Protein AF-A0AAV0PRD3-F1 (afdb_monomer)

Mean predicted aligned error: 9.27 Å

pLDDT: mean 85.23, std 14.43, range [50.59, 98.5]

Radius of gyration: 30.4 Å; Cα contacts (8 Å, |Δi|>4): 17; chains: 1; bounding box: 60×24×86 Å

Structure (mmCIF, N/CA/C/O backbone):
data_AF-A0AAV0PRD3-F1
#
_entry.id   AF-A0AAV0PRD3-F1
#
loop_
_atom_site.group_PDB
_atom_site.id
_atom_site.type_symbol
_atom_site.label_atom_id
_atom_site.label_alt_id
_atom_site.label_comp_id
_atom_site.label_asym_id
_atom_site.label_entity_id
_atom_site.label_seq_id
_atom_site.pdbx_PDB_ins_code
_atom_site.Cartn_x
_atom_site.Cartn_y
_atom_site.Cartn_z
_atom_site.occupancy
_atom_site.B_iso_or_equiv
_atom_site.auth_seq_id
_atom_site.auth_comp_id
_atom_site.auth_asym_id
_atom_site.auth_atom_id
_atom_site.pdbx_PDB_model_num
ATOM 1 N N . MET A 1 1 ? -7.825 -12.494 19.991 1.00 62.19 1 MET A N 1
ATOM 2 C CA . MET A 1 1 ? -9.279 -12.379 19.722 1.00 62.19 1 MET A CA 1
ATOM 3 C C . MET A 1 1 ? -9.612 -11.239 18.757 1.00 62.19 1 MET A C 1
ATOM 5 O O . MET A 1 1 ? -10.219 -11.507 17.728 1.00 62.19 1 MET A O 1
ATOM 9 N N . LEU A 1 2 ? -9.164 -10.002 19.020 1.00 63.69 2 LEU A N 1
ATOM 10 C CA . LEU A 1 2 ? -9.410 -8.833 18.151 1.00 63.69 2 LEU A CA 1
ATOM 11 C C . LEU A 1 2 ? -8.794 -8.954 16.740 1.00 63.69 2 LEU A C 1
ATOM 13 O O . LEU A 1 2 ? -9.420 -8.593 15.749 1.00 63.69 2 LEU A O 1
ATOM 17 N N . GLU A 1 3 ? -7.590 -9.521 16.620 1.00 65.44 3 GLU A N 1
ATOM 18 C CA . GLU A 1 3 ? -6.963 -9.735 15.303 1.00 65.44 3 GLU A CA 1
ATOM 19 C C . GLU A 1 3 ? -7.661 -10.819 14.467 1.00 65.44 3 GLU A C 1
ATOM 21 O O . GLU A 1 3 ? -7.828 -10.642 13.263 1.00 65.44 3 GLU A O 1
ATOM 26 N N . LEU A 1 4 ? -8.140 -11.894 15.106 1.00 61.50 4 LEU A N 1
ATOM 27 C CA . LEU A 1 4 ? -8.910 -12.960 14.447 1.00 61.50 4 LEU A CA 1
ATOM 28 C C . LEU A 1 4 ? -10.276 -12.455 13.960 1.00 61.50 4 LEU A C 1
ATOM 30 O O . LEU A 1 4 ? -10.724 -12.818 12.879 1.00 61.50 4 LEU A O 1
ATOM 34 N N . SER A 1 5 ? -10.921 -11.570 14.726 1.00 59.59 5 SER A N 1
ATOM 35 C CA . SER A 1 5 ? -12.199 -10.958 14.336 1.00 59.59 5 SER A CA 1
ATOM 3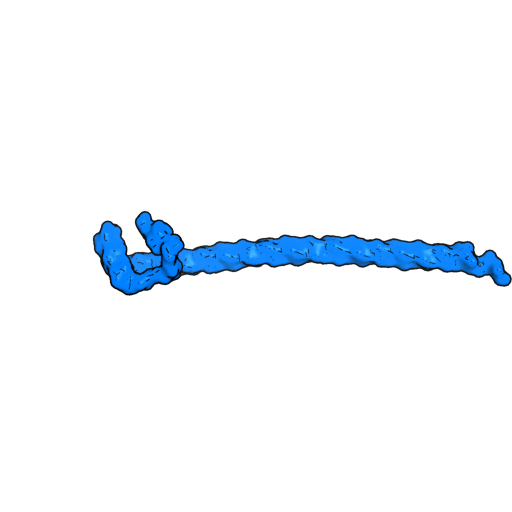6 C C . SER A 1 5 ? -12.046 -9.888 13.247 1.00 59.59 5 SER A C 1
ATOM 38 O O . SER A 1 5 ? -12.968 -9.702 12.456 1.00 59.59 5 SER A O 1
ATOM 40 N N . PHE A 1 6 ? -10.882 -9.239 13.135 1.00 58.91 6 PHE A N 1
ATOM 41 C CA . PHE A 1 6 ? -10.573 -8.314 12.038 1.00 58.91 6 PHE A CA 1
ATOM 42 C C . PHE A 1 6 ? -10.409 -9.022 10.682 1.00 58.91 6 PHE A C 1
ATOM 44 O O . PHE A 1 6 ? -10.840 -8.484 9.662 1.00 58.91 6 PHE A O 1
ATOM 51 N N . GLY A 1 7 ? -9.817 -10.223 10.674 1.00 55.34 7 GLY A N 1
ATOM 52 C CA . GLY A 1 7 ? -9.507 -10.971 9.450 1.00 55.34 7 GLY A CA 1
ATOM 53 C C . GLY A 1 7 ? -10.723 -11.363 8.601 1.00 55.34 7 GLY A C 1
ATOM 54 O O . GLY A 1 7 ? -10.593 -11.426 7.383 1.00 55.34 7 GLY A O 1
ATOM 55 N N . ASN A 1 8 ? -11.898 -11.562 9.213 1.00 53.72 8 ASN A N 1
ATOM 56 C CA . ASN A 1 8 ? -13.071 -12.088 8.502 1.00 53.72 8 ASN A CA 1
ATOM 57 C C . ASN A 1 8 ? -13.921 -11.040 7.767 1.00 53.72 8 ASN A C 1
ATOM 59 O O . ASN A 1 8 ? -14.552 -11.400 6.784 1.00 53.72 8 ASN A O 1
ATOM 63 N N . GLU A 1 9 ? -13.959 -9.768 8.185 1.00 53.81 9 GLU A N 1
ATOM 64 C CA . GLU A 1 9 ? -14.950 -8.827 7.618 1.00 53.81 9 GLU A CA 1
ATOM 65 C C . GLU A 1 9 ? -14.449 -7.397 7.377 1.00 53.81 9 GLU A C 1
ATOM 67 O O . GLU A 1 9 ? -15.157 -6.625 6.738 1.00 53.81 9 GLU A O 1
ATOM 72 N N . HIS A 1 10 ? -13.251 -7.001 7.843 1.00 59.69 10 HIS A N 1
ATOM 73 C CA . HIS A 1 10 ? -12.707 -5.622 7.752 1.00 59.69 10 HIS A CA 1
ATOM 74 C C . HIS A 1 10 ? -13.656 -4.478 8.215 1.00 59.69 10 HIS A C 1
ATOM 76 O O . HIS A 1 10 ? -13.259 -3.308 8.243 1.00 59.69 10 HIS A O 1
ATOM 82 N N . LYS A 1 11 ? -14.875 -4.800 8.660 1.00 57.09 11 LYS A N 1
ATOM 83 C CA . LYS A 1 11 ? -15.954 -3.928 9.110 1.00 57.09 11 LYS A CA 1
ATOM 84 C C . LYS A 1 11 ? -16.526 -4.534 10.389 1.00 57.09 11 LYS A C 1
ATOM 86 O O . LYS A 1 11 ? -16.760 -5.733 10.472 1.00 57.09 11 LYS A O 1
ATOM 91 N N . LEU A 1 12 ? -16.662 -3.705 11.418 1.00 61.31 12 LEU A N 1
ATOM 92 C CA . LEU A 1 12 ? -17.197 -4.127 12.706 1.00 61.31 12 LEU A CA 1
ATOM 93 C C . LEU A 1 12 ? -18.696 -3.825 12.706 1.00 61.31 12 LEU A C 1
ATOM 95 O O . LEU A 1 12 ? -19.069 -2.657 12.796 1.00 61.31 12 LEU A O 1
ATOM 99 N N . GLU A 1 13 ? -19.532 -4.851 12.578 1.00 66.88 13 GLU A N 1
ATOM 100 C CA . GLU A 1 13 ? -20.978 -4.708 12.770 1.00 66.88 13 GLU A CA 1
ATOM 101 C C . GLU A 1 13 ? -21.278 -4.357 14.239 1.00 66.88 13 GLU A C 1
ATOM 103 O O . GLU A 1 13 ? -20.632 -4.876 15.157 1.00 66.88 13 GLU A O 1
ATOM 108 N N . SER A 1 14 ? -22.224 -3.438 14.470 1.00 63.75 14 SER A N 1
ATOM 109 C CA . SER A 1 14 ? -22.467 -2.851 15.802 1.00 63.75 14 SER A CA 1
ATOM 110 C C . SER A 1 14 ? -22.811 -3.912 16.853 1.00 63.75 14 SER A C 1
ATOM 112 O O . SER A 1 14 ? -22.272 -3.873 17.955 1.00 63.75 14 SER A O 1
ATOM 114 N N . ASP A 1 15 ? -23.590 -4.926 16.478 1.00 65.00 15 ASP A N 1
ATOM 115 C CA . ASP A 1 15 ? -24.006 -6.013 17.374 1.00 65.00 15 ASP A CA 1
ATOM 116 C C . ASP A 1 15 ? -22.839 -6.924 17.791 1.00 65.00 15 ASP A C 1
ATOM 118 O O . ASP A 1 15 ? -22.863 -7.547 18.854 1.00 65.00 15 ASP A O 1
ATOM 122 N N . ARG A 1 16 ? -21.780 -6.996 16.972 1.00 73.19 16 ARG A N 1
ATOM 123 C CA . ARG A 1 16 ? -20.557 -7.751 17.288 1.00 73.19 16 ARG A CA 1
ATOM 124 C C . ARG A 1 16 ? -19.624 -6.958 18.196 1.00 73.19 16 ARG A C 1
ATOM 126 O O . ARG A 1 16 ? -18.913 -7.562 18.991 1.00 73.19 16 ARG A O 1
ATOM 133 N N . LYS A 1 17 ? -19.628 -5.624 18.100 1.00 78.88 17 LYS A N 1
ATOM 134 C CA . LYS A 1 17 ? -18.810 -4.738 18.942 1.00 78.88 17 LYS A CA 1
ATOM 135 C C . LYS A 1 17 ? -19.173 -4.889 20.416 1.00 78.88 17 LYS A C 1
ATOM 137 O O . LYS A 1 17 ? -18.269 -5.051 21.228 1.00 78.88 17 LYS A O 1
ATOM 142 N N . ASP A 1 18 ? -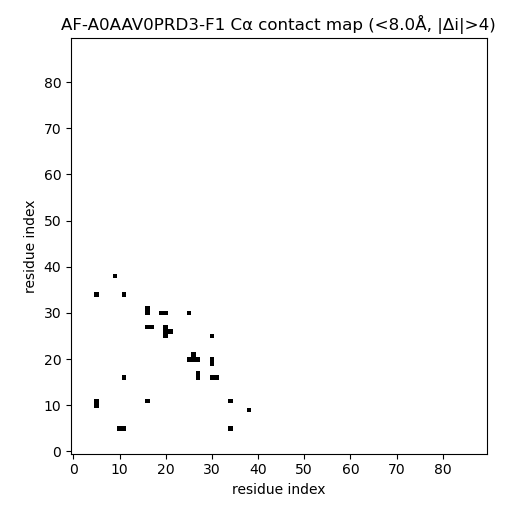20.462 -4.860 20.743 1.00 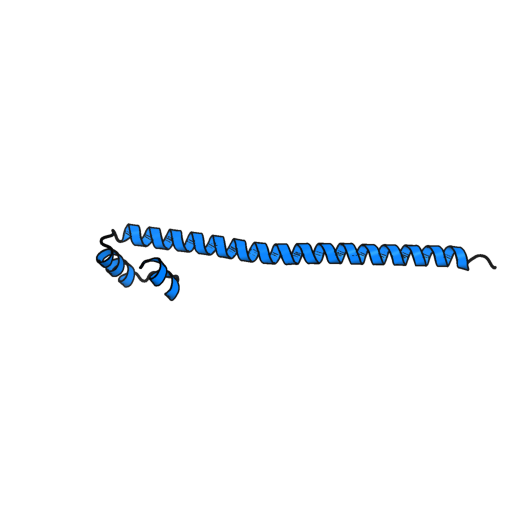79.00 18 ASP A N 1
ATOM 143 C CA . ASP A 1 18 ? -20.912 -4.878 22.139 1.00 79.00 18 ASP A CA 1
ATOM 144 C C . ASP A 1 18 ? -20.700 -6.260 22.779 1.00 79.00 18 ASP A C 1
ATOM 146 O O . ASP A 1 18 ? -20.251 -6.349 23.920 1.00 79.00 18 ASP A O 1
ATOM 150 N N . ARG A 1 19 ? -20.890 -7.347 22.014 1.00 82.50 19 ARG A N 1
ATOM 151 C CA . ARG A 1 19 ? -20.535 -8.710 22.457 1.00 82.50 19 ARG A CA 1
ATOM 152 C C . ARG A 1 19 ? -19.036 -8.866 22.695 1.00 82.50 19 ARG A C 1
ATOM 154 O O . ARG A 1 19 ? -18.630 -9.379 23.728 1.00 82.50 19 ARG A O 1
ATOM 161 N N . LEU A 1 20 ? -18.213 -8.379 21.768 1.00 82.38 20 LEU A N 1
ATOM 162 C CA . LEU A 1 20 ? -16.756 -8.461 21.867 1.00 82.38 20 LEU A CA 1
ATOM 163 C C . LEU A 1 20 ? -16.209 -7.600 23.014 1.00 82.38 20 LEU A C 1
ATOM 165 O O . LEU A 1 20 ? -15.248 -7.986 23.670 1.00 82.38 20 LEU A O 1
ATOM 169 N N . ALA A 1 21 ? -16.827 -6.446 23.269 1.00 86.44 21 ALA A N 1
ATOM 170 C CA . ALA A 1 21 ? -16.534 -5.607 24.424 1.00 86.44 21 ALA A CA 1
ATOM 171 C C . ALA A 1 21 ? -16.847 -6.346 25.735 1.00 86.44 21 ALA A C 1
ATOM 173 O O . ALA A 1 21 ? -15.991 -6.403 26.615 1.00 86.44 21 ALA A O 1
ATOM 174 N N . ALA A 1 22 ? -18.017 -6.991 25.821 1.00 86.56 22 ALA A N 1
ATOM 175 C CA . ALA A 1 22 ? -18.414 -7.788 26.979 1.00 86.56 22 ALA A CA 1
ATOM 176 C C . ALA A 1 22 ? -17.497 -9.005 27.210 1.00 86.56 22 ALA A C 1
ATOM 178 O O . ALA A 1 22 ? -17.034 -9.210 28.328 1.00 86.56 22 ALA A O 1
ATOM 179 N N . GLU A 1 23 ? -17.175 -9.774 26.164 1.00 86.88 23 GLU A N 1
ATOM 180 C CA . GLU A 1 23 ? -16.276 -10.939 26.246 1.00 86.88 23 GLU A CA 1
ATOM 181 C C . GLU A 1 23 ? -14.853 -10.567 26.683 1.00 86.88 23 GLU A C 1
ATOM 183 O O . GLU A 1 23 ? -14.185 -11.345 27.361 1.00 86.88 23 GLU A O 1
ATOM 188 N N . LEU A 1 24 ? -14.380 -9.378 26.301 1.00 86.19 24 LEU A N 1
ATOM 189 C CA . LEU A 1 24 ? -13.041 -8.894 26.636 1.00 86.19 24 LEU A CA 1
ATOM 190 C C . LEU A 1 24 ? -12.999 -8.060 27.925 1.00 86.19 24 LEU A C 1
ATOM 192 O O . LEU A 1 24 ? -11.911 -7.662 28.337 1.00 86.19 24 LEU A O 1
ATOM 196 N N . GLY A 1 25 ? -14.150 -7.766 28.540 1.00 89.69 25 GLY A N 1
ATOM 197 C CA . GLY A 1 25 ? -14.243 -6.849 29.680 1.00 89.69 25 GLY A CA 1
ATOM 198 C C . GLY A 1 25 ? -13.767 -5.426 29.355 1.00 89.69 25 GLY A C 1
ATOM 199 O O . GLY A 1 25 ? -13.231 -4.742 30.223 1.00 89.69 25 GLY A O 1
ATOM 200 N N . LEU A 1 26 ? -13.906 -4.997 28.097 1.00 90.38 26 LEU A N 1
ATOM 201 C CA . LEU A 1 26 ? -13.469 -3.690 27.603 1.00 90.38 26 LEU A CA 1
ATOM 202 C C . LEU A 1 26 ? -14.661 -2.769 27.359 1.00 90.38 26 LEU A C 1
ATOM 204 O O . LEU A 1 26 ? -15.768 -3.221 27.076 1.00 90.38 26 LEU A O 1
ATOM 208 N N . ASP A 1 27 ? -14.418 -1.461 27.376 1.00 90.25 27 ASP A N 1
ATOM 209 C CA . ASP A 1 27 ? -15.436 -0.500 26.967 1.00 90.25 27 ASP A CA 1
ATOM 210 C C . ASP A 1 27 ? -15.673 -0.584 25.437 1.00 90.25 27 ASP A C 1
ATOM 212 O O . ASP A 1 27 ? -14.705 -0.621 24.660 1.00 90.25 27 ASP A O 1
ATOM 216 N N . PRO A 1 28 ? -16.932 -0.577 24.950 1.00 86.81 28 PRO A N 1
ATOM 217 C CA . PRO A 1 28 ? -17.238 -0.621 23.517 1.00 86.81 28 PRO A CA 1
ATOM 218 C C . PRO A 1 28 ? -16.538 0.465 22.687 1.00 86.81 28 PRO A C 1
ATOM 220 O O . PRO A 1 28 ? -16.229 0.252 21.508 1.00 86.81 28 PRO A O 1
ATOM 223 N N . ARG A 1 29 ? -16.231 1.627 23.280 1.00 89.69 29 ARG A N 1
ATOM 224 C CA . ARG A 1 29 ? -15.444 2.689 22.643 1.00 89.69 29 ARG A CA 1
ATOM 225 C C . ARG A 1 29 ? -13.995 2.267 22.427 1.00 89.69 29 ARG A C 1
ATOM 227 O O . ARG A 1 29 ? -13.443 2.577 21.374 1.00 89.69 29 ARG A O 1
ATOM 234 N N . GLN A 1 30 ? -13.376 1.551 23.369 1.00 89.12 30 GLN A N 1
ATOM 235 C CA . GLN A 1 30 ? -12.010 1.038 23.204 1.00 89.12 30 GLN A CA 1
ATOM 236 C C . GLN A 1 30 ? -11.941 0.036 22.052 1.00 89.12 30 GLN A C 1
ATOM 238 O O . GLN A 1 30 ? -11.029 0.114 21.228 1.00 89.12 30 GLN A O 1
ATOM 243 N N . VAL A 1 31 ? -12.942 -0.841 21.936 1.00 86.50 31 VAL A N 1
ATOM 244 C CA . VAL A 1 31 ? -13.068 -1.764 20.800 1.00 86.50 31 VAL A CA 1
ATOM 245 C C . VAL A 1 31 ? -13.219 -0.977 19.492 1.00 86.50 31 VAL A C 1
ATOM 247 O O . VAL A 1 31 ? -12.488 -1.228 18.534 1.00 86.50 31 VAL A O 1
ATOM 250 N N . ALA A 1 32 ? -14.081 0.044 19.451 1.00 86.50 32 ALA A N 1
ATOM 251 C CA . ALA A 1 32 ? -14.255 0.883 18.262 1.00 86.50 32 ALA A CA 1
ATOM 252 C C . ALA A 1 32 ? -12.955 1.591 17.829 1.00 86.50 32 ALA A C 1
ATOM 254 O O . ALA A 1 32 ? -12.588 1.534 16.651 1.00 86.50 32 ALA A O 1
ATOM 255 N N . VAL A 1 33 ? -12.235 2.211 18.771 1.00 89.94 33 VAL A N 1
ATOM 256 C CA . VAL A 1 33 ? -10.948 2.886 18.521 1.00 89.94 33 VAL A CA 1
ATOM 257 C C . VAL A 1 33 ? -9.889 1.888 18.059 1.00 89.94 33 VAL A C 1
ATOM 259 O O . VAL A 1 33 ? -9.139 2.170 17.123 1.00 89.94 33 VAL A O 1
ATOM 262 N N . TRP A 1 34 ? -9.845 0.696 18.657 1.00 90.25 34 TRP A N 1
ATOM 263 C CA . TRP A 1 34 ? -8.923 -0.354 18.235 1.00 90.25 34 TRP A CA 1
ATOM 264 C C . TRP A 1 34 ? -9.173 -0.762 16.777 1.00 90.25 34 TRP A C 1
ATOM 266 O O . TRP A 1 34 ? -8.235 -0.778 15.979 1.00 90.25 34 TRP A O 1
ATOM 276 N N . PHE A 1 35 ? -10.432 -0.995 16.386 1.00 85.94 35 PHE A N 1
ATOM 277 C CA . PHE A 1 35 ? -10.787 -1.338 15.003 1.00 85.94 35 PHE A CA 1
ATOM 278 C C . PHE A 1 35 ? -10.491 -0.196 14.019 1.00 85.94 35 PHE A C 1
ATOM 280 O O . PHE A 1 35 ? -10.023 -0.454 12.909 1.00 85.94 35 PHE A O 1
ATOM 287 N N . GLN A 1 36 ? -10.719 1.062 14.410 1.00 87.19 36 GLN A N 1
ATOM 288 C CA . GLN A 1 36 ? -10.341 2.231 13.606 1.00 87.19 36 GLN A CA 1
ATOM 289 C C . GLN A 1 36 ? -8.826 2.289 13.377 1.00 87.19 36 GLN A C 1
ATOM 291 O O . GLN A 1 36 ? -8.381 2.346 12.229 1.00 87.19 36 GLN A O 1
ATOM 296 N N . ASN A 1 37 ? -8.034 2.191 14.446 1.00 91.88 37 ASN A N 1
ATOM 297 C CA . ASN A 1 37 ? -6.575 2.187 14.370 1.00 91.88 37 ASN A CA 1
ATOM 298 C C . ASN A 1 37 ? -6.052 1.003 13.555 1.00 91.88 37 ASN A C 1
ATOM 300 O O . ASN A 1 37 ? -5.096 1.147 12.793 1.00 91.88 37 ASN A O 1
ATOM 304 N N . ARG A 1 38 ? -6.682 -0.169 13.676 1.00 88.62 38 ARG A N 1
ATOM 305 C CA . ARG A 1 38 ? -6.301 -1.348 12.902 1.00 88.62 38 ARG A CA 1
ATOM 306 C C . ARG A 1 38 ? -6.562 -1.155 11.408 1.00 88.62 38 ARG A C 1
ATOM 308 O O . ARG A 1 38 ? -5.668 -1.446 10.615 1.00 88.62 38 ARG A O 1
ATOM 315 N N . ARG A 1 39 ? -7.720 -0.599 11.024 1.00 89.25 39 ARG A N 1
ATOM 316 C CA . ARG A 1 39 ? -8.012 -0.238 9.622 1.00 89.25 39 ARG A CA 1
ATOM 317 C C . ARG A 1 39 ? -7.037 0.801 9.080 1.00 89.25 39 ARG A C 1
ATOM 319 O O . ARG A 1 39 ? -6.575 0.647 7.955 1.00 89.25 39 ARG A O 1
ATOM 32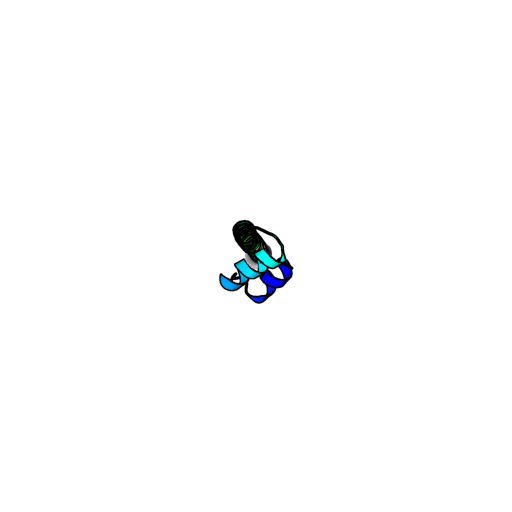6 N N . ALA A 1 40 ? -6.710 1.825 9.868 1.00 90.31 40 ALA A N 1
ATOM 327 C CA . ALA A 1 40 ? -5.743 2.844 9.469 1.00 90.31 40 ALA A CA 1
ATOM 328 C C . ALA A 1 40 ? -4.369 2.217 9.180 1.00 90.31 40 ALA A C 1
ATOM 330 O O . ALA A 1 40 ? -3.847 2.385 8.083 1.00 90.31 40 ALA A O 1
ATOM 331 N N . ARG A 1 41 ? -3.844 1.398 10.105 1.00 91.31 41 ARG A N 1
ATOM 332 C CA . ARG A 1 41 ? -2.565 0.687 9.916 1.00 91.31 41 ARG A CA 1
ATOM 333 C C . ARG A 1 41 ? -2.582 -0.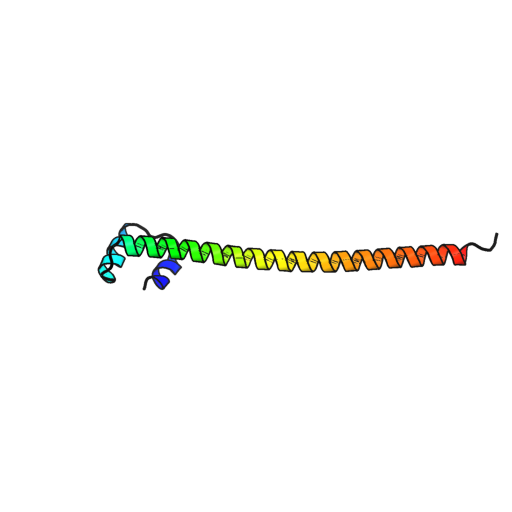241 8.705 1.00 91.31 41 ARG A C 1
ATOM 335 O O . ARG A 1 41 ? -1.614 -0.273 7.957 1.00 91.31 41 ARG A O 1
ATOM 342 N N . TRP A 1 42 ? -3.671 -0.984 8.500 1.00 89.44 42 TRP A N 1
ATOM 343 C CA . TRP A 1 42 ? -3.804 -1.861 7.336 1.00 89.44 42 TRP A CA 1
ATOM 344 C C . TRP A 1 42 ? -3.807 -1.069 6.024 1.00 89.44 42 TRP A C 1
ATOM 346 O O . TRP A 1 42 ? -3.093 -1.434 5.095 1.00 89.44 42 TRP A O 1
ATOM 356 N N . LYS A 1 43 ? -4.552 0.043 5.961 1.00 89.56 43 LYS A N 1
ATOM 357 C CA . LYS A 1 43 ? -4.591 0.913 4.780 1.00 89.56 43 LYS A CA 1
ATOM 358 C C . LYS A 1 43 ? -3.213 1.505 4.482 1.00 89.56 43 LYS A C 1
ATOM 360 O O . LYS A 1 43 ? -2.802 1.479 3.329 1.00 89.56 43 LYS A O 1
ATOM 365 N N . THR A 1 44 ? -2.499 1.986 5.502 1.00 93.06 44 THR A N 1
ATOM 366 C CA . THR A 1 44 ? -1.126 2.488 5.351 1.00 93.06 44 THR A CA 1
ATOM 367 C C . THR A 1 44 ? -0.202 1.404 4.807 1.00 93.06 44 THR A C 1
ATOM 369 O O . THR A 1 44 ? 0.405 1.612 3.764 1.00 93.06 44 THR A O 1
ATOM 372 N N . LYS A 1 45 ? -0.182 0.218 5.428 1.00 93.38 45 LYS A N 1
ATOM 373 C CA . LYS A 1 45 ? 0.657 -0.900 4.980 1.00 93.38 45 LYS A CA 1
ATOM 374 C C . LYS A 1 45 ? 0.361 -1.301 3.531 1.00 93.38 45 LYS A C 1
ATOM 376 O O . LYS A 1 45 ? 1.278 -1.492 2.742 1.00 93.38 45 LYS A O 1
ATOM 381 N N . LYS A 1 46 ? -0.920 -1.388 3.161 1.00 92.50 46 LYS A N 1
ATOM 382 C CA . LYS A 1 46 ? -1.327 -1.710 1.788 1.00 92.50 46 LYS A CA 1
ATOM 383 C C . LYS A 1 46 ? -0.839 -0.657 0.786 1.00 92.50 46 LYS A C 1
ATOM 385 O O . LYS A 1 46 ? -0.323 -1.019 -0.264 1.00 92.50 46 LYS A O 1
ATOM 390 N N . MET A 1 47 ? -0.967 0.628 1.119 1.00 95.12 47 MET A N 1
ATOM 391 C CA . MET A 1 47 ? -0.477 1.722 0.271 1.00 95.12 47 MET A CA 1
ATOM 392 C C . MET A 1 47 ? 1.049 1.696 0.129 1.00 95.12 47 MET A C 1
ATOM 394 O O . MET A 1 47 ? 1.560 1.904 -0.967 1.00 95.12 47 MET A O 1
ATOM 398 N N . GLU A 1 48 ? 1.780 1.407 1.207 1.00 97.31 48 GLU A N 1
ATOM 399 C CA . GLU A 1 48 ? 3.241 1.254 1.177 1.00 97.31 48 GLU A CA 1
ATOM 400 C C . GLU A 1 48 ? 3.672 0.094 0.267 1.00 97.31 48 GLU A C 1
ATOM 402 O O . GLU A 1 48 ? 4.584 0.249 -0.543 1.00 97.31 48 GLU A O 1
ATOM 407 N N . GLU A 1 49 ? 2.988 -1.051 0.345 1.00 97.38 49 GLU A N 1
ATOM 408 C CA . GLU A 1 49 ? 3.243 -2.208 -0.522 1.00 97.38 49 GLU A CA 1
ATOM 409 C C . GLU A 1 49 ? 2.942 -1.910 -1.999 1.00 97.38 49 GLU A C 1
ATOM 411 O O . GLU A 1 49 ? 3.720 -2.277 -2.883 1.00 97.38 49 GLU A O 1
ATOM 416 N N . GLU A 1 50 ? 1.823 -1.240 -2.286 1.00 97.31 50 GLU A N 1
ATOM 417 C CA . GLU A 1 50 ? 1.452 -0.820 -3.643 1.00 97.31 50 GLU A CA 1
ATOM 418 C C . GLU A 1 50 ? 2.462 0.185 -4.211 1.00 97.31 50 GLU A C 1
ATOM 420 O O . GLU A 1 50 ? 2.916 0.031 -5.349 1.00 97.31 50 GLU A O 1
ATOM 425 N N . TYR A 1 51 ? 2.885 1.159 -3.404 1.00 98.19 51 TYR A N 1
ATOM 426 C CA . TYR A 1 51 ? 3.918 2.119 -3.779 1.00 98.19 51 TYR A CA 1
ATOM 427 C C . TYR A 1 51 ? 5.259 1.436 -4.062 1.00 98.19 51 TYR A C 1
ATOM 429 O O . TYR A 1 51 ? 5.889 1.728 -5.077 1.00 98.19 51 TYR A O 1
ATOM 437 N N . ALA A 1 52 ? 5.689 0.496 -3.216 1.00 98.31 52 ALA A N 1
ATOM 438 C CA . ALA A 1 52 ? 6.940 -0.232 -3.414 1.00 98.31 52 ALA A CA 1
ATOM 439 C C . ALA A 1 52 ? 6.948 -1.017 -4.737 1.00 98.31 52 ALA A C 1
ATOM 441 O O . ALA A 1 52 ? 7.937 -0.979 -5.472 1.00 98.31 52 ALA A O 1
ATOM 442 N N . LYS A 1 53 ? 5.829 -1.670 -5.083 1.00 98.19 53 LYS A N 1
ATOM 443 C CA . LYS A 1 53 ? 5.662 -2.359 -6.374 1.00 98.19 53 LYS A CA 1
ATOM 444 C C . LYS A 1 53 ? 5.751 -1.387 -7.546 1.00 98.19 53 LYS A C 1
ATOM 446 O O . LYS A 1 53 ? 6.491 -1.642 -8.495 1.00 98.19 53 LYS A O 1
ATOM 451 N N . LEU A 1 54 ? 5.030 -0.267 -7.470 1.00 98.44 54 LEU A N 1
ATOM 452 C CA . LEU A 1 54 ? 5.034 0.742 -8.528 1.00 98.44 54 LEU A CA 1
ATOM 453 C C . LEU A 1 54 ? 6.426 1.352 -8.717 1.00 98.44 54 LEU A C 1
ATOM 455 O O . LEU A 1 54 ? 6.889 1.496 -9.846 1.00 98.44 54 LEU A O 1
ATOM 459 N N . LYS A 1 55 ? 7.117 1.652 -7.615 1.00 98.31 55 LYS A N 1
ATOM 460 C CA . LYS A 1 55 ? 8.477 2.185 -7.635 1.00 98.31 55 LYS A CA 1
ATOM 461 C C . LYS A 1 55 ? 9.459 1.198 -8.264 1.00 98.31 55 LYS A C 1
ATOM 463 O O . LYS A 1 55 ? 10.230 1.597 -9.124 1.00 98.31 55 LYS A O 1
ATOM 468 N N . SER A 1 56 ? 9.398 -0.083 -7.902 1.00 98.50 56 SER A N 1
ATOM 469 C CA . SER A 1 56 ? 10.263 -1.107 -8.503 1.00 98.50 56 SER A CA 1
ATOM 470 C C . SER A 1 56 ? 10.045 -1.238 -10.015 1.00 98.50 56 SER A C 1
ATOM 472 O O . SER A 1 56 ? 11.019 -1.312 -10.764 1.00 98.50 56 SER A O 1
ATOM 474 N N . ALA A 1 57 ? 8.790 -1.209 -10.475 1.00 98.38 57 ALA A N 1
ATOM 475 C CA . ALA A 1 57 ? 8.477 -1.227 -11.903 1.00 98.38 57 ALA A CA 1
ATOM 476 C C . ALA A 1 57 ? 8.974 0.041 -12.619 1.00 98.38 57 ALA A C 1
ATOM 478 O O . ALA A 1 57 ? 9.497 -0.030 -13.731 1.00 98.38 57 ALA A O 1
ATOM 479 N N . HIS A 1 58 ? 8.844 1.206 -11.980 1.00 98.44 58 HIS A N 1
ATOM 480 C CA . HIS A 1 58 ? 9.366 2.460 -12.509 1.00 98.44 58 HIS A CA 1
ATOM 481 C C . HIS A 1 58 ? 10.894 2.435 -12.634 1.00 98.44 58 HIS A C 1
ATOM 483 O O . HIS A 1 58 ? 11.414 2.740 -13.705 1.00 98.44 58 HIS A O 1
ATOM 489 N N . ASP A 1 59 ? 11.598 2.012 -11.583 1.00 98.50 59 ASP A N 1
ATOM 490 C CA . ASP A 1 59 ? 13.059 1.923 -11.559 1.00 98.50 59 ASP A CA 1
ATOM 491 C C . ASP A 1 59 ? 13.562 0.979 -12.674 1.00 98.50 59 ASP A C 1
ATOM 493 O O . ASP A 1 59 ? 14.499 1.316 -13.399 1.00 98.50 59 ASP A O 1
ATOM 497 N N . HIS A 1 60 ? 12.879 -0.151 -12.902 1.00 98.44 60 HIS A N 1
ATOM 498 C CA . HIS A 1 60 ? 13.163 -1.047 -14.031 1.00 98.44 60 HIS A CA 1
ATOM 499 C C . HIS A 1 60 ? 12.986 -0.351 -15.390 1.00 98.44 60 HIS A C 1
ATOM 501 O O . HIS A 1 60 ? 13.871 -0.407 -16.243 1.00 98.44 60 HIS A O 1
ATOM 507 N N . ASN A 1 61 ? 11.861 0.336 -15.598 1.00 98.44 61 ASN A N 1
ATOM 508 C CA . ASN A 1 61 ? 11.588 1.042 -16.853 1.00 98.44 61 ASN A CA 1
ATOM 509 C C . ASN A 1 61 ? 12.610 2.152 -17.133 1.00 98.44 61 ASN A C 1
ATOM 511 O O . ASN A 1 61 ? 12.983 2.373 -18.285 1.00 98.44 61 ASN A O 1
ATOM 515 N N . VAL A 1 62 ? 13.082 2.842 -16.092 1.00 98.50 62 VAL A N 1
ATOM 516 C CA . VAL A 1 62 ? 14.139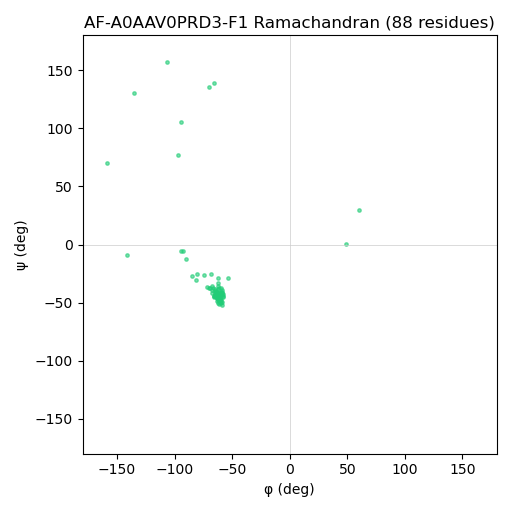 3.854 -16.211 1.00 98.50 62 VAL A CA 1
ATOM 517 C C . VAL A 1 62 ? 15.446 3.215 -16.677 1.00 98.50 62 VAL A C 1
ATOM 519 O O . VAL A 1 62 ? 16.078 3.735 -17.597 1.00 98.50 62 VAL A O 1
ATOM 522 N N . LEU A 1 63 ? 15.835 2.074 -16.102 1.00 98.44 63 LEU A N 1
ATOM 523 C CA . LEU A 1 63 ? 17.039 1.349 -16.518 1.00 98.44 63 LEU A CA 1
ATOM 524 C C . LEU A 1 63 ? 16.960 0.900 -17.981 1.00 98.44 63 LEU A C 1
ATOM 526 O O . LEU A 1 63 ? 17.906 1.114 -18.743 1.00 98.44 63 LEU A O 1
ATOM 530 N N . ASP A 1 64 ? 15.825 0.339 -18.394 1.00 98.31 64 ASP A N 1
ATOM 531 C CA . ASP A 1 64 ? 15.622 -0.082 -19.779 1.00 98.31 64 ASP A CA 1
ATOM 532 C C . ASP A 1 64 ? 15.639 1.092 -20.755 1.00 98.31 64 ASP A C 1
ATOM 534 O O . ASP A 1 64 ? 16.271 1.010 -21.810 1.00 98.31 64 ASP A O 1
ATOM 538 N N . LYS A 1 65 ? 15.011 2.214 -20.391 1.00 98.25 65 LYS A N 1
ATOM 539 C CA . LYS A 1 65 ? 15.069 3.441 -21.186 1.00 98.25 65 LYS A CA 1
A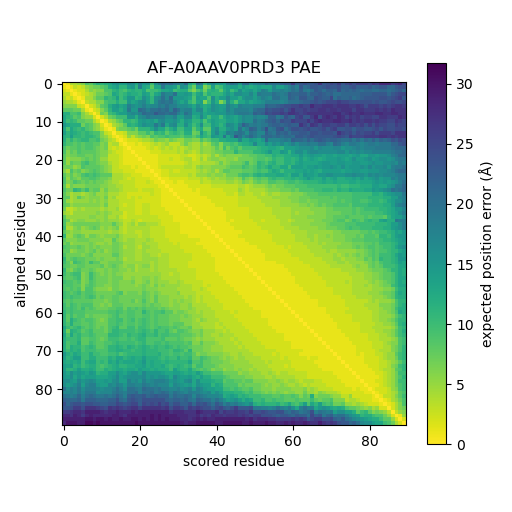TOM 540 C C . LYS A 1 65 ? 16.515 3.909 -21.366 1.00 98.25 65 LYS A C 1
ATOM 542 O O . LYS A 1 65 ? 16.936 4.138 -22.497 1.00 98.25 65 LYS A O 1
ATOM 547 N N . CYS A 1 66 ? 17.294 3.990 -20.286 1.00 98.44 66 CYS A N 1
ATOM 548 C CA . CYS A 1 66 ? 18.706 4.379 -20.344 1.00 98.44 66 CYS A CA 1
ATOM 549 C C . CYS A 1 66 ? 19.527 3.442 -21.246 1.00 98.44 66 CYS A C 1
ATOM 551 O O . CYS A 1 66 ? 20.359 3.901 -22.036 1.00 98.44 66 CYS A O 1
ATOM 553 N N . ARG A 1 67 ? 19.274 2.129 -21.164 1.00 98.44 67 ARG A N 1
ATOM 554 C CA . ARG A 1 67 ? 19.915 1.119 -22.015 1.00 98.44 67 ARG A CA 1
ATOM 555 C C . ARG A 1 67 ? 19.585 1.341 -23.489 1.00 98.44 67 ARG A C 1
ATOM 557 O O . ARG A 1 67 ? 20.500 1.387 -24.310 1.00 98.44 67 ARG A O 1
ATOM 564 N N . LEU A 1 68 ? 18.305 1.500 -23.821 1.00 98.31 68 LEU A N 1
ATOM 565 C CA . LEU A 1 68 ? 17.848 1.731 -25.192 1.00 98.31 68 LEU A CA 1
ATOM 566 C C . LEU A 1 68 ? 18.418 3.034 -25.761 1.00 98.31 68 LEU A C 1
ATOM 568 O O . LEU A 1 68 ? 18.944 3.037 -26.870 1.00 98.31 68 LEU A O 1
ATOM 572 N N . GLU A 1 69 ? 18.409 4.121 -24.991 1.00 98.12 69 GLU A N 1
ATOM 573 C CA . GLU A 1 69 ? 19.006 5.394 -25.409 1.00 98.12 69 GLU A CA 1
ATOM 574 C C . GLU A 1 69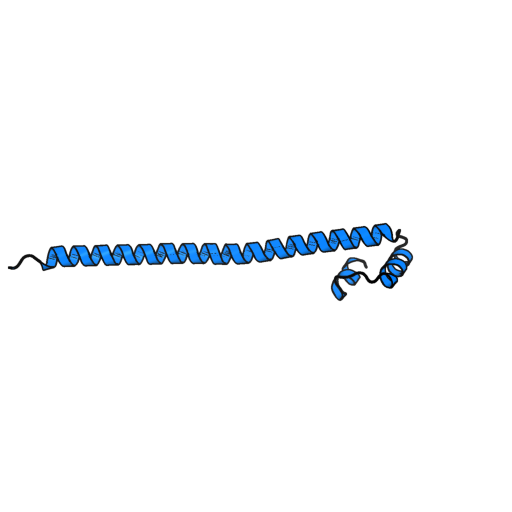 ? 20.508 5.265 -25.697 1.00 98.12 69 GLU A C 1
ATOM 576 O O . GLU A 1 69 ? 21.014 5.864 -26.647 1.00 98.12 69 GLU A O 1
ATOM 581 N N . SER A 1 70 ? 21.233 4.464 -24.911 1.00 98.00 70 SER A N 1
ATOM 582 C CA . SER A 1 70 ? 22.647 4.177 -25.167 1.00 98.00 70 SER A CA 1
ATOM 583 C C . SER A 1 70 ? 22.855 3.394 -26.465 1.00 98.00 70 SER A C 1
ATOM 585 O O . SER A 1 70 ? 23.731 3.745 -27.254 1.00 98.00 70 SER A O 1
ATOM 587 N N . GLN A 1 71 ? 22.038 2.366 -26.714 1.00 98.06 71 GLN A N 1
ATOM 588 C CA . GLN A 1 71 ? 22.088 1.583 -27.955 1.00 98.06 71 GLN A CA 1
ATOM 589 C C . GLN A 1 71 ? 21.790 2.455 -29.177 1.00 98.06 71 GLN A C 1
ATOM 591 O O . GLN A 1 71 ? 22.512 2.401 -30.167 1.00 98.06 71 GLN A O 1
ATOM 596 N N . VAL A 1 72 ? 20.778 3.318 -29.082 1.00 98.00 72 VAL A N 1
ATOM 597 C CA . VAL A 1 72 ? 20.431 4.284 -30.127 1.00 98.00 72 VAL A CA 1
ATOM 598 C C . VAL A 1 72 ? 21.602 5.232 -30.405 1.00 98.00 72 VAL A C 1
ATOM 600 O O . VAL A 1 72 ? 22.003 5.381 -31.559 1.00 98.00 72 VAL A O 1
ATOM 603 N N . ARG A 1 73 ? 22.219 5.818 -29.369 1.00 97.69 73 ARG A N 1
ATOM 604 C CA . ARG A 1 73 ? 23.415 6.669 -29.528 1.00 97.69 73 ARG A CA 1
ATOM 605 C C . ARG A 1 73 ? 24.570 5.929 -30.202 1.00 97.69 73 ARG A C 1
ATOM 607 O O . ARG A 1 73 ? 25.222 6.488 -31.081 1.00 97.69 73 ARG A O 1
ATOM 614 N N . GLN A 1 74 ? 24.807 4.678 -29.818 1.00 97.62 74 GLN A N 1
ATOM 615 C CA . GLN A 1 74 ? 25.854 3.852 -30.412 1.00 97.62 74 GLN A CA 1
ATOM 616 C C . GLN A 1 74 ? 25.582 3.578 -31.897 1.00 97.62 74 GLN A C 1
ATOM 618 O O . GLN A 1 74 ? 26.489 3.717 -32.713 1.00 97.62 74 GLN A O 1
ATOM 623 N N . ILE A 1 75 ? 24.337 3.261 -32.265 1.00 96.75 75 ILE A N 1
ATOM 624 C CA . ILE A 1 75 ? 23.936 3.061 -33.665 1.00 96.75 75 ILE A CA 1
ATOM 625 C C . ILE A 1 75 ? 24.156 4.339 -34.476 1.00 96.75 75 ILE A C 1
ATOM 627 O O . ILE A 1 75 ? 24.763 4.280 -35.543 1.00 96.75 75 ILE A O 1
ATOM 631 N N . TYR A 1 76 ? 23.730 5.499 -33.966 1.00 96.88 76 TYR A N 1
ATOM 632 C CA . TYR A 1 76 ? 23.972 6.777 -34.641 1.00 96.88 76 TYR A CA 1
ATOM 633 C C . TYR A 1 76 ? 25.467 7.062 -34.822 1.00 96.88 76 TYR A C 1
ATOM 635 O O . TYR A 1 76 ? 25.879 7.493 -35.897 1.00 96.88 76 TYR A O 1
ATOM 643 N N . SER A 1 77 ? 26.290 6.773 -33.811 1.00 96.31 77 SER A N 1
ATOM 644 C CA . SER A 1 77 ? 27.746 6.922 -33.900 1.00 96.31 77 SER A CA 1
ATOM 645 C C . SER A 1 77 ? 28.364 6.006 -34.963 1.00 96.31 77 SER A C 1
ATOM 647 O O . SER A 1 77 ? 29.185 6.476 -35.750 1.00 96.31 77 SER A O 1
ATOM 649 N N . ILE A 1 78 ? 27.943 4.737 -35.030 1.00 95.12 78 ILE A N 1
ATOM 650 C CA . ILE A 1 78 ? 28.400 3.772 -36.043 1.00 95.12 78 ILE A CA 1
ATOM 651 C C . ILE A 1 78 ? 27.952 4.200 -37.444 1.00 95.12 78 ILE A C 1
ATOM 653 O O . ILE A 1 78 ? 28.734 4.152 -38.387 1.00 95.12 78 ILE A O 1
ATOM 657 N N . SER A 1 79 ? 26.705 4.645 -37.598 1.00 94.12 79 SER A N 1
ATOM 658 C CA . SER A 1 79 ? 26.205 5.128 -38.886 1.00 94.12 79 SER A CA 1
ATOM 659 C C . SER A 1 79 ? 26.985 6.351 -39.365 1.00 94.12 79 SER A C 1
ATOM 661 O O . SER A 1 79 ? 27.309 6.430 -40.545 1.00 94.12 79 SER A O 1
ATOM 663 N N . LEU A 1 80 ? 27.300 7.292 -38.471 1.00 93.06 80 LEU A N 1
ATOM 664 C CA . LEU A 1 80 ? 28.053 8.494 -38.819 1.00 93.06 80 LEU A CA 1
ATOM 665 C C . LEU A 1 80 ? 29.498 8.163 -39.213 1.00 93.06 80 LEU A C 1
ATOM 667 O O . LEU A 1 80 ? 30.003 8.721 -40.187 1.00 93.06 80 LEU A O 1
ATOM 671 N N . SER A 1 81 ? 30.153 7.245 -38.492 1.00 91.38 81 SER A N 1
ATOM 672 C CA . SER A 1 81 ? 31.511 6.815 -38.830 1.00 91.38 81 SER A CA 1
ATOM 673 C C . SER A 1 81 ? 31.545 6.070 -40.164 1.00 91.38 81 SER A C 1
ATOM 675 O O . SER A 1 81 ? 32.370 6.401 -41.010 1.00 91.38 81 SER A O 1
ATOM 677 N N . LEU A 1 82 ? 30.615 5.141 -40.408 1.00 87.88 82 LEU A N 1
ATOM 678 C CA . LEU A 1 82 ? 30.490 4.452 -41.694 1.00 87.88 82 LEU A CA 1
ATOM 679 C C . LEU A 1 82 ? 30.270 5.438 -42.844 1.00 87.88 82 LEU A C 1
ATOM 681 O O . LEU A 1 82 ? 30.959 5.336 -43.851 1.00 87.88 82 LEU A O 1
ATOM 685 N N . SER A 1 83 ? 29.386 6.428 -42.686 1.00 87.75 83 SER A N 1
ATOM 686 C CA . SER A 1 83 ? 29.195 7.475 -43.697 1.00 87.75 83 SER A CA 1
ATOM 687 C C . SER A 1 83 ? 30.485 8.253 -43.970 1.00 87.75 83 SER A C 1
ATOM 689 O O . SER A 1 83 ? 30.819 8.484 -45.124 1.00 87.75 83 SER A O 1
ATOM 691 N N . PHE A 1 84 ? 31.243 8.619 -42.934 1.00 82.94 84 PHE A N 1
ATOM 692 C CA . PHE A 1 84 ? 32.514 9.333 -43.090 1.00 82.94 84 PHE A CA 1
ATOM 693 C C . PHE A 1 84 ? 33.586 8.495 -43.809 1.00 82.94 84 PHE A C 1
ATOM 695 O O . PHE A 1 84 ? 34.289 9.010 -44.675 1.00 82.94 84 PHE A O 1
ATOM 702 N N . PHE A 1 85 ? 33.696 7.202 -43.490 1.00 78.38 85 PHE A N 1
ATOM 703 C CA . PHE A 1 85 ? 34.696 6.308 -44.085 1.00 78.38 85 PHE A CA 1
ATOM 704 C C . PHE A 1 85 ? 34.315 5.773 -45.476 1.00 78.38 85 PHE A C 1
ATOM 706 O O . PHE A 1 85 ? 35.208 5.434 -46.246 1.00 78.38 85 PHE A O 1
ATOM 713 N N . LEU A 1 86 ? 33.023 5.696 -45.815 1.00 69.31 86 LEU A N 1
ATOM 714 C CA . LEU A 1 86 ? 32.536 5.170 -47.101 1.00 69.31 86 LEU A CA 1
ATOM 715 C C . LEU A 1 86 ? 32.300 6.253 -48.170 1.00 69.31 86 LEU A C 1
ATOM 717 O O . LEU A 1 86 ? 31.987 5.908 -49.307 1.00 69.31 86 LEU A O 1
ATOM 721 N N . LEU A 1 87 ? 32.443 7.541 -47.834 1.00 62.41 87 LEU A N 1
ATOM 722 C CA . LEU A 1 87 ? 32.209 8.654 -48.764 1.00 62.41 87 LEU A CA 1
ATOM 723 C C . LEU A 1 87 ? 33.402 9.16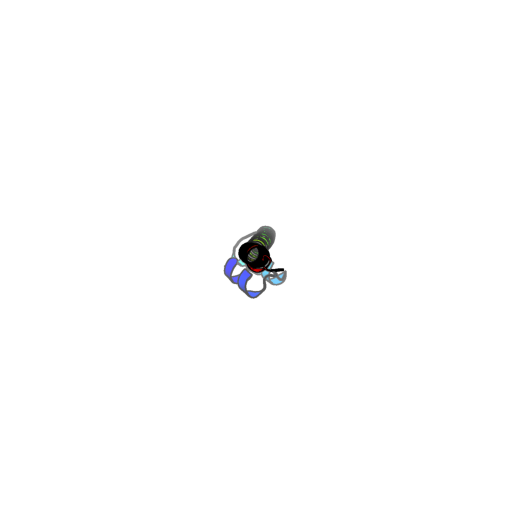3 -49.607 1.00 62.41 87 LEU A C 1
ATOM 725 O O . LEU A 1 87 ? 33.113 9.899 -50.550 1.00 62.41 87 LEU A O 1
ATOM 729 N N . PRO A 1 88 ? 34.699 8.840 -49.402 1.00 64.94 88 PRO A N 1
ATOM 730 C CA . PRO A 1 88 ? 35.737 9.423 -50.248 1.00 64.94 88 PRO A CA 1
ATOM 731 C C . PRO A 1 88 ? 36.138 8.475 -51.386 1.00 64.94 88 PRO A C 1
ATOM 733 O O . PRO A 1 88 ? 37.185 7.851 -51.305 1.00 64.94 88 PRO A O 1
ATOM 736 N N . PHE A 1 89 ? 35.314 8.387 -52.437 1.00 55.94 89 PHE A N 1
ATOM 737 C CA . PHE A 1 89 ? 35.723 8.076 -53.823 1.00 55.94 89 PHE A CA 1
ATOM 738 C C . PHE A 1 89 ? 34.638 8.572 -54.807 1.00 55.94 89 PHE A C 1
ATOM 740 O O . PHE A 1 89 ? 33.920 7.778 -55.414 1.00 55.94 89 PHE A O 1
ATOM 747 N N . ILE A 1 90 ? 34.506 9.896 -54.944 1.00 50.59 90 ILE A N 1
ATOM 748 C CA . ILE A 1 90 ? 34.027 10.571 -56.166 1.00 50.59 90 ILE A CA 1
ATOM 749 C C . ILE A 1 90 ? 35.060 11.638 -56.508 1.00 50.59 90 ILE A C 1
ATOM 751 O O . ILE A 1 90 ? 35.487 12.337 -55.560 1.00 50.59 90 ILE A O 1
#

Secondary structure (DSSP, 8-state):
-HHHHHHHHSS--HHHHHHHHHHHT--HHHHHHHHHHHHHHHHHHHHHHHHHHHHHHHHHHHHHHHHHHHHHHHHHHHHHHHHHHH----

Organism: NCBI:txid586396

Nearest PDB structures (foldseek):
  4xic-assembly2_D  TM=9.853E-01  e=4.982E-03  Drosophila melanogaster
  9ant-assembly1_A  TM=9.754E-01  e=5.349E-03  Drosophila melanogaster
  2r5z-assembly1_A  TM=9.708E-01  e=7.630E-03  Drosophila melanogaster
  2m34-assembly1_A  TM=9.316E-01  e=1.088E-02  Homo sapiens
  4uus-assembly2_F  TM=7.365E-01  e=1.134E-01  Drosophila melanogaster

InterPro domains:
  IPR000047 Helix-turn-helix motif [PR00031] (16-25)
  IPR000047 Helix-turn-helix motif [PR00031] (25-41)
  IPR001356 Homeodomain [PF00046] (2-43)
  IPR001356 Homeodomain [PS50071] (1-45)
  IPR001356 Homeodomain [SM00389] (1-49)
  IPR001356 Homeodomain [cd00086] (2-46)
  IPR009057 Homedomain-like superfamily [SSF46689] (1-52)
  IPR017970 Homeobox, conserved site [PS00027] (20-43)
  IPR045224 Homeobox-leucine zipper protein, class I, plant [PTHR24326] (1-74)

Foldseek 3Di:
DLVVVCVPPLDDDPVNLVVVCVVVVHDSVVSVVVSVVVSVVVVVVVVVVVVVVVVVVVVVVVVVVVVVVVVVVVVVVVVVVCCVVVPPDD

Sequence (90 aa):
MLELSFGNEHKLESDRKDRLAAELGLDPRQVAVWFQNRRARWKTKKMEEEYAKLKSAHDHNVLDKCRLESQVRQIYSISLSLSFFLLPFI

Solvent-accessible surface area (backbone atoms only — not comparable to full-atom values): 5179 Å² total; per-residue (Å²): 110,72,69,67,62,44,74,78,60,82,62,84,54,70,78,54,45,53,52,51,12,61,77,67,75,46,56,51,64,58,52,51,51,50,54,51,53,49,51,51,53,51,53,52,53,52,50,52,53,53,48,52,53,52,49,53,54,48,54,50,52,51,52,51,49,55,52,51,54,49,52,52,52,49,50,52,52,52,53,53,48,49,53,64,72,72,59,86,85,126